Protein AF-A0A2J6PFI2-F1 (afdb_monomer)

Radius of gyration: 14.45 Å; Cα contacts (8 Å, |Δi|>4): 130; chains: 1; bounding box: 32×38×45 Å

Structure (mmCIF, N/CA/C/O backbone):
data_AF-A0A2J6PFI2-F1
#
_entry.id   AF-A0A2J6PFI2-F1
#
loop_
_atom_site.group_PDB
_atom_site.id
_atom_site.type_symbol
_atom_site.label_atom_id
_atom_site.label_alt_id
_atom_site.label_comp_id
_atom_site.label_asym_id
_atom_site.label_entity_id
_atom_site.label_seq_id
_atom_site.pdbx_PDB_ins_code
_atom_site.Cartn_x
_atom_site.Cartn_y
_atom_site.Cartn_z
_atom_site.occupancy
_atom_site.B_iso_or_equiv
_atom_site.auth_seq_id
_atom_site.auth_comp_id
_atom_site.auth_asym_id
_atom_site.auth_atom_id
_atom_site.pdbx_PDB_model_num
ATOM 1 N N . VAL A 1 1 ? -0.901 -16.683 23.517 1.00 45.94 1 VAL A N 1
ATOM 2 C CA . VAL A 1 1 ? -1.342 -15.824 22.390 1.00 45.94 1 VAL A CA 1
ATOM 3 C C . VAL A 1 1 ? -0.096 -15.354 21.666 1.00 45.94 1 VAL A C 1
ATOM 5 O O . VAL A 1 1 ? 0.609 -14.484 22.155 1.00 45.94 1 VAL A O 1
ATOM 8 N N . GLN A 1 2 ? 0.274 -16.071 20.610 1.00 41.72 2 GLN A N 1
ATOM 9 C CA . GLN A 1 2 ? 1.617 -16.053 20.038 1.00 41.72 2 GLN A CA 1
ATOM 10 C C . GLN A 1 2 ? 1.547 -15.394 18.655 1.00 41.72 2 GLN A C 1
ATOM 12 O O . GLN A 1 2 ? 1.011 -15.976 17.724 1.00 41.72 2 GLN A O 1
ATOM 17 N N . GLN A 1 3 ? 2.004 -14.139 18.600 1.00 49.22 3 GLN A N 1
ATOM 18 C CA . GLN A 1 3 ? 2.611 -13.434 17.459 1.00 49.22 3 GLN A CA 1
ATOM 19 C C . GLN A 1 3 ? 2.239 -13.966 16.053 1.00 49.22 3 GLN A C 1
ATOM 21 O O . GLN A 1 3 ? 2.946 -14.812 15.514 1.00 49.22 3 GLN A O 1
ATOM 26 N N . VAL A 1 4 ? 1.174 -13.429 15.439 1.00 49.16 4 VAL A N 1
ATOM 27 C CA . VAL A 1 4 ? 0.755 -13.748 14.048 1.00 49.16 4 VAL A CA 1
ATOM 28 C C . VAL A 1 4 ? 1.162 -12.652 13.040 1.00 49.16 4 VAL A C 1
ATOM 30 O O . VAL A 1 4 ? 0.955 -12.795 11.843 1.00 49.16 4 VAL A O 1
ATOM 33 N N . VAL A 1 5 ? 1.831 -11.574 13.466 1.00 54.47 5 VAL A N 1
ATOM 34 C CA . VAL A 1 5 ? 2.236 -10.468 12.565 1.00 54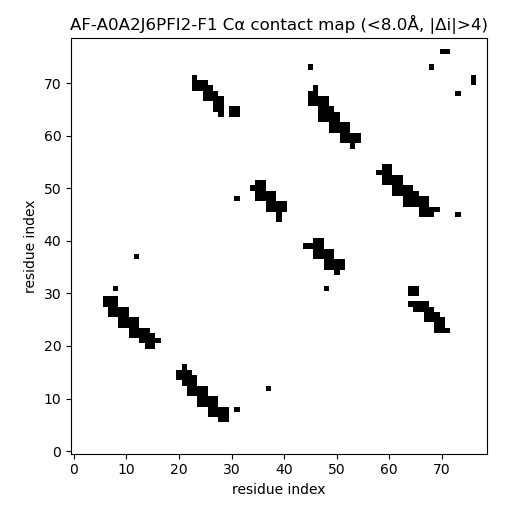.47 5 VAL A CA 1
ATOM 35 C C . VAL A 1 5 ? 3.637 -10.691 11.973 1.00 54.47 5 VAL A C 1
ATOM 37 O O . VAL A 1 5 ? 4.437 -9.768 11.835 1.00 54.47 5 VAL A O 1
ATOM 40 N N . TRP A 1 6 ? 3.992 -11.933 11.641 1.00 53.66 6 TRP A N 1
ATOM 41 C CA . TRP A 1 6 ? 5.260 -12.205 10.960 1.00 53.66 6 TRP A CA 1
ATOM 42 C C . TRP A 1 6 ? 5.095 -11.906 9.471 1.00 53.66 6 TRP A C 1
ATOM 44 O O . TRP A 1 6 ? 4.701 -12.765 8.691 1.00 53.66 6 TRP A O 1
ATOM 54 N N . GLY A 1 7 ? 5.372 -10.657 9.088 1.00 65.50 7 GLY A N 1
ATOM 55 C CA . GLY A 1 7 ? 5.396 -10.238 7.685 1.00 65.50 7 GLY A CA 1
ATOM 56 C C . GLY A 1 7 ? 4.341 -9.209 7.284 1.00 65.50 7 GLY A C 1
ATOM 57 O O . GLY A 1 7 ? 4.035 -9.122 6.101 1.00 65.50 7 GLY A O 1
ATOM 58 N N . GLN A 1 8 ? 3.805 -8.414 8.216 1.00 78.19 8 GLN A N 1
ATOM 59 C CA . GLN A 1 8 ? 3.096 -7.176 7.871 1.00 78.19 8 GLN A CA 1
ATOM 60 C C . GLN A 1 8 ? 3.871 -5.959 8.382 1.00 78.19 8 GLN A C 1
ATOM 62 O O . GLN A 1 8 ? 4.440 -5.970 9.472 1.00 78.19 8 GLN A O 1
ATOM 67 N N . ARG A 1 9 ? 3.913 -4.906 7.569 1.00 88.19 9 ARG A N 1
ATOM 68 C CA . ARG A 1 9 ? 4.510 -3.609 7.873 1.00 88.19 9 ARG A CA 1
ATOM 69 C C . ARG A 1 9 ? 3.391 -2.609 8.135 1.00 88.19 9 ARG A C 1
ATOM 71 O O . ARG A 1 9 ? 2.499 -2.440 7.305 1.00 88.19 9 ARG A O 1
ATOM 78 N N . PHE A 1 10 ? 3.474 -1.937 9.277 1.00 90.44 10 PHE A N 1
ATOM 79 C CA . PHE A 1 10 ? 2.673 -0.756 9.571 1.00 90.44 10 PHE A CA 1
ATOM 80 C C . PHE A 1 10 ? 3.319 0.472 8.927 1.00 90.44 10 PHE A C 1
ATOM 82 O O . PHE A 1 10 ? 4.537 0.646 9.016 1.00 90.44 10 PHE A O 1
ATOM 89 N N . PHE A 1 11 ? 2.524 1.305 8.263 1.00 92.56 11 PHE A N 1
ATOM 90 C CA . PHE A 1 11 ? 2.990 2.539 7.631 1.00 92.56 11 PHE A CA 1
ATOM 91 C C . PHE A 1 11 ? 1.884 3.596 7.607 1.00 92.56 11 PHE A C 1
ATOM 93 O O . PHE A 1 11 ? 0.726 3.312 7.904 1.00 92.56 11 PHE A O 1
ATOM 100 N N . MET A 1 12 ? 2.243 4.829 7.256 1.00 92.62 12 MET A N 1
ATOM 101 C CA . MET A 1 12 ? 1.296 5.935 7.138 1.00 92.62 12 MET A CA 1
ATOM 102 C C . MET A 1 12 ? 1.346 6.545 5.746 1.00 92.62 12 MET A C 1
ATOM 104 O O . MET A 1 12 ? 2.420 6.685 5.155 1.00 92.62 12 MET A O 1
ATOM 108 N N . THR A 1 13 ? 0.186 6.951 5.233 1.00 91.38 13 THR A N 1
ATOM 109 C CA . THR A 1 13 ? 0.138 7.805 4.046 1.00 91.38 13 THR A CA 1
ATOM 110 C C . THR A 1 13 ? 0.575 9.222 4.402 1.00 91.38 13 THR A C 1
ATOM 112 O O . THR A 1 13 ? 0.423 9.694 5.531 1.00 91.38 13 THR A O 1
ATOM 115 N N . ARG A 1 14 ? 1.119 9.939 3.418 1.00 90.31 14 ARG A N 1
ATOM 116 C CA . ARG A 1 14 ? 1.464 11.347 3.597 1.00 90.31 14 ARG A CA 1
ATOM 117 C C . ARG A 1 14 ? 0.186 12.188 3.610 1.00 90.31 14 ARG A C 1
ATOM 119 O O . ARG A 1 14 ? -0.487 12.297 2.585 1.00 90.31 14 ARG A O 1
ATOM 126 N N . GLY A 1 15 ? -0.105 12.816 4.748 1.00 83.88 15 GLY A N 1
ATOM 127 C CA . GLY A 1 15 ? -1.167 13.816 4.855 1.00 83.88 15 GLY A CA 1
ATOM 128 C C . GLY A 1 15 ? -0.922 15.010 3.924 1.00 83.88 15 GLY A C 1
ATOM 129 O O . GLY A 1 15 ? 0.215 15.342 3.576 1.00 83.88 15 GLY A O 1
ATOM 130 N N . ASN A 1 16 ? -1.999 15.669 3.510 1.00 83.50 16 ASN A N 1
ATOM 131 C CA . ASN A 1 16 ? -1.965 16.880 2.705 1.00 83.50 16 ASN A CA 1
ATOM 132 C C . ASN A 1 16 ? -2.746 17.994 3.412 1.00 83.50 16 ASN A C 1
ATOM 134 O O . ASN A 1 16 ? -3.966 18.096 3.270 1.00 83.50 16 ASN A O 1
ATOM 138 N N . VAL A 1 17 ? -2.015 18.851 4.132 1.00 78.56 17 VAL A N 1
ATOM 139 C CA . VAL A 1 17 ? -2.566 19.996 4.879 1.00 78.56 17 VAL A CA 1
ATOM 140 C C . VAL A 1 17 ? -3.345 20.941 3.960 1.00 78.56 17 VAL A C 1
ATOM 142 O O . VAL A 1 17 ? -4.430 21.387 4.313 1.00 78.56 17 VAL A O 1
ATOM 145 N N . ALA A 1 18 ? -2.857 21.179 2.738 1.00 80.00 18 ALA A N 1
ATOM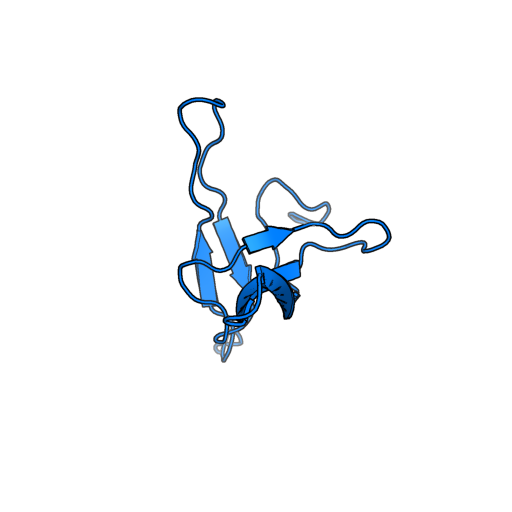 146 C CA . ALA A 1 18 ? -3.519 22.063 1.777 1.00 80.00 18 ALA A CA 1
ATOM 147 C C . ALA A 1 18 ? -4.877 21.526 1.288 1.00 80.00 18 ALA A C 1
ATOM 149 O O . ALA A 1 18 ? -5.722 22.300 0.853 1.00 80.00 18 ALA A O 1
ATOM 150 N N . LYS A 1 19 ? -5.097 20.207 1.354 1.00 82.25 19 LYS A N 1
ATOM 151 C CA . LYS A 1 19 ? -6.372 19.560 1.006 1.00 82.25 19 LYS A CA 1
ATOM 152 C C . LYS A 1 19 ? -7.164 19.100 2.233 1.00 82.25 19 LYS A C 1
ATOM 154 O O . LYS A 1 19 ? -8.095 18.318 2.065 1.00 82.25 19 LYS A O 1
ATOM 159 N N . ASN A 1 20 ? -6.782 19.545 3.434 1.00 81.81 20 ASN A N 1
ATOM 160 C CA . ASN A 1 20 ? -7.355 19.104 4.707 1.00 81.81 20 ASN A CA 1
ATOM 161 C C . ASN A 1 20 ? -7.446 17.567 4.825 1.00 81.81 20 ASN A C 1
ATOM 163 O O . ASN A 1 20 ? -8.455 17.021 5.263 1.00 81.81 20 ASN A O 1
ATOM 167 N N . LYS A 1 21 ? -6.415 16.857 4.346 1.00 84.00 21 LYS A N 1
ATOM 168 C CA . LYS A 1 21 ? -6.329 15.396 4.435 1.00 84.00 21 LYS A CA 1
ATOM 169 C C . LYS A 1 21 ? -5.277 15.013 5.456 1.00 84.00 21 LYS A C 1
ATOM 171 O O . LYS A 1 21 ? -4.094 15.285 5.252 1.00 84.00 21 LYS A O 1
ATOM 176 N N . GLU A 1 22 ? -5.705 14.363 6.522 1.00 87.88 22 GLU A N 1
ATOM 177 C CA . GLU A 1 22 ? -4.798 13.797 7.511 1.00 87.88 22 GLU A CA 1
ATOM 178 C C . GLU A 1 22 ? -4.068 12.570 6.947 1.00 87.88 22 GLU A C 1
ATOM 180 O O . GLU A 1 22 ? -4.444 11.998 5.918 1.00 87.88 22 GLU A O 1
ATOM 185 N N . SER A 1 23 ? -2.965 12.202 7.591 1.00 89.62 23 SER A N 1
ATOM 186 C CA . SER A 1 23 ? -2.264 10.947 7.323 1.00 89.62 23 SER A CA 1
ATOM 187 C C . SER A 1 23 ? -3.103 9.766 7.800 1.00 89.62 23 SER A C 1
ATOM 189 O O . SER A 1 23 ? -3.581 9.780 8.931 1.00 89.62 23 SER A O 1
ATOM 191 N N . LEU A 1 24 ? -3.219 8.729 6.974 1.00 91.06 24 LEU A N 1
ATOM 192 C CA . LEU A 1 24 ? -3.980 7.521 7.297 1.00 91.06 24 LEU A CA 1
ATOM 193 C C . LEU A 1 24 ? -3.045 6.381 7.690 1.00 91.06 24 LEU A C 1
ATOM 195 O O . LEU A 1 24 ? -1.984 6.206 7.083 1.00 91.06 24 LEU A O 1
ATOM 199 N N . PHE A 1 25 ? -3.459 5.587 8.674 1.00 91.94 25 PHE A N 1
ATOM 200 C CA . PHE A 1 25 ? -2.728 4.402 9.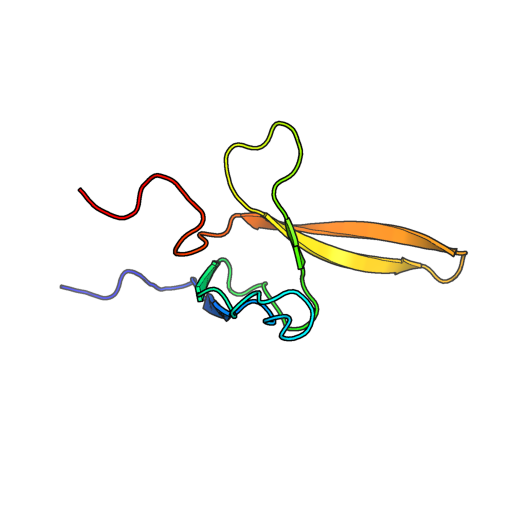113 1.00 91.94 25 PHE A CA 1
ATOM 201 C C . PHE A 1 25 ? -3.008 3.216 8.198 1.00 91.94 25 PHE A C 1
ATOM 203 O O . PHE A 1 25 ? -4.152 2.969 7.822 1.00 91.94 25 PHE A O 1
ATOM 210 N N . CYS A 1 26 ? -1.958 2.480 7.848 1.00 91.81 26 CYS A N 1
ATOM 211 C CA . CYS A 1 26 ? -2.032 1.379 6.903 1.00 91.81 26 CYS A CA 1
ATOM 212 C C . CYS A 1 26 ? -1.281 0.142 7.406 1.00 91.81 26 CYS A C 1
ATOM 214 O O . CYS A 1 26 ? -0.259 0.243 8.091 1.00 91.81 26 CYS A O 1
ATOM 216 N N . LEU A 1 27 ? -1.760 -1.031 6.994 1.00 91.44 27 LEU A N 1
ATOM 217 C CA . LEU A 1 27 ? -1.099 -2.322 7.183 1.00 91.44 27 LEU A CA 1
ATOM 218 C C . LEU A 1 27 ? -0.904 -2.982 5.819 1.00 91.44 27 LEU A C 1
ATOM 220 O O . LEU A 1 27 ? -1.853 -3.115 5.048 1.00 91.44 27 LEU A O 1
ATOM 224 N N . GLY A 1 28 ? 0.320 -3.399 5.505 1.00 90.50 28 GLY A N 1
ATOM 225 C CA . GLY A 1 28 ? 0.629 -4.010 4.210 1.00 90.50 28 GLY A CA 1
ATOM 226 C C . GLY A 1 28 ? 1.867 -4.895 4.238 1.00 90.50 28 GLY A C 1
ATOM 227 O O . GLY A 1 28 ? 2.396 -5.220 5.297 1.00 90.50 28 GLY A O 1
ATOM 228 N N . SER A 1 29 ? 2.335 -5.306 3.062 1.00 90.56 29 SER A N 1
ATOM 229 C CA . SER A 1 29 ? 3.505 -6.180 2.917 1.00 90.56 29 SER A CA 1
ATOM 230 C C . SER A 1 29 ? 4.813 -5.503 3.380 1.00 90.56 29 SER A C 1
ATOM 232 O O . SER A 1 29 ? 4.961 -4.285 3.261 1.00 90.56 29 SER A O 1
ATOM 234 N N . PRO A 1 30 ? 5.834 -6.253 3.839 1.00 90.56 30 PRO A N 1
ATOM 235 C CA . PRO A 1 30 ? 7.175 -5.730 4.122 1.00 90.56 30 PRO A CA 1
ATOM 236 C C . PRO A 1 30 ? 7.853 -5.092 2.903 1.00 90.56 30 PRO A C 1
ATOM 238 O O . PRO A 1 30 ? 8.816 -4.341 3.063 1.00 90.56 30 PRO A O 1
ATOM 241 N N . SER A 1 31 ? 7.359 -5.370 1.694 1.00 91.06 31 SER A N 1
ATOM 242 C CA . SER A 1 31 ? 7.853 -4.797 0.440 1.00 91.06 31 SER A CA 1
ATOM 243 C C . SER A 1 31 ? 7.482 -3.321 0.234 1.00 91.06 31 SER A C 1
ATOM 245 O O . SER A 1 31 ? 8.079 -2.677 -0.638 1.00 91.06 31 SER A O 1
ATOM 247 N N . VAL A 1 32 ? 6.537 -2.790 1.023 1.00 93.00 32 VAL A N 1
ATOM 248 C CA . VAL A 1 32 ? 6.094 -1.386 0.985 1.00 93.00 32 VAL A CA 1
ATOM 249 C C . VAL A 1 32 ? 7.202 -0.465 1.485 1.00 93.00 32 VAL A C 1
ATOM 251 O O . VAL A 1 32 ? 7.808 -0.725 2.523 1.00 93.00 32 VAL A O 1
ATOM 254 N N . ARG A 1 33 ? 7.486 0.620 0.767 1.00 93.44 33 ARG A N 1
ATOM 255 C CA . ARG A 1 33 ? 8.576 1.567 1.052 1.00 93.44 33 ARG A CA 1
ATOM 256 C C . ARG A 1 33 ? 8.098 3.010 0.906 1.00 93.44 33 ARG A C 1
ATOM 258 O O . ARG A 1 33 ? 7.059 3.282 0.313 1.00 93.44 33 ARG A O 1
ATOM 265 N N . GLU A 1 34 ? 8.877 3.944 1.443 1.00 92.31 34 GLU A N 1
ATOM 266 C CA . GLU A 1 34 ? 8.622 5.370 1.236 1.00 92.31 34 GLU A CA 1
ATOM 267 C C . GLU A 1 34 ? 8.629 5.717 -0.258 1.00 92.31 34 GLU A C 1
ATOM 269 O O . GLU A 1 34 ? 9.466 5.234 -1.021 1.00 92.31 34 GLU A O 1
ATOM 274 N N . GLY A 1 35 ? 7.675 6.553 -0.671 1.00 91.31 35 GLY A N 1
ATOM 275 C CA . GLY A 1 35 ? 7.451 6.898 -2.077 1.00 91.31 35 GLY A CA 1
ATOM 276 C C . GLY A 1 35 ? 6.462 5.982 -2.803 1.00 91.31 35 GLY A C 1
ATOM 277 O O . GLY A 1 35 ? 6.002 6.353 -3.884 1.00 91.31 35 GLY A O 1
ATOM 278 N N . ASP A 1 36 ? 6.080 4.847 -2.210 1.00 94.75 36 ASP A N 1
ATOM 279 C CA . ASP A 1 36 ? 4.966 4.047 -2.715 1.00 94.75 36 ASP A CA 1
ATOM 280 C C . ASP A 1 36 ? 3.631 4.784 -2.528 1.00 94.75 36 ASP A C 1
ATOM 282 O O . ASP A 1 36 ? 3.451 5.608 -1.626 1.00 94.75 36 ASP A O 1
ATOM 286 N N . MET A 1 37 ? 2.681 4.485 -3.407 1.00 92.75 37 MET A N 1
ATOM 287 C CA . MET A 1 37 ? 1.373 5.122 -3.466 1.00 92.75 37 MET A CA 1
ATOM 288 C C . MET A 1 37 ? 0.286 4.119 -3.109 1.00 92.75 37 MET A C 1
ATOM 290 O O . MET A 1 37 ? 0.240 3.031 -3.671 1.00 92.75 37 MET A O 1
ATOM 294 N N . VAL A 1 38 ? -0.629 4.507 -2.224 1.00 92.94 38 VAL A N 1
ATOM 295 C CA . VAL A 1 38 ? -1.853 3.741 -1.971 1.00 92.94 38 VA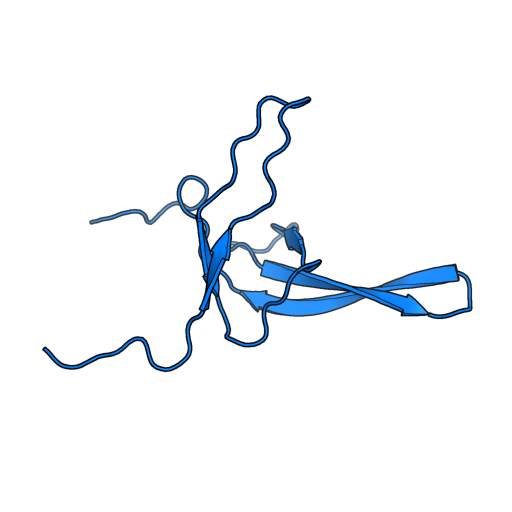L A CA 1
ATOM 296 C C . VAL A 1 38 ? -2.929 4.214 -2.941 1.00 92.94 38 VAL A C 1
ATOM 298 O O . VAL A 1 38 ? -3.190 5.415 -3.048 1.00 92.94 38 VAL A O 1
ATOM 301 N N . CYS A 1 39 ? -3.536 3.287 -3.673 1.00 91.62 39 CYS A N 1
ATOM 302 C CA . CYS A 1 39 ? -4.555 3.570 -4.677 1.00 91.62 39 CYS A CA 1
ATOM 303 C C . CYS A 1 39 ? -5.682 2.540 -4.598 1.00 91.62 39 CYS A C 1
ATOM 305 O O . CYS A 1 39 ? -5.437 1.360 -4.376 1.00 91.62 39 CYS A O 1
ATOM 307 N N . ILE A 1 40 ? -6.918 2.977 -4.836 1.00 89.88 40 ILE A N 1
ATOM 308 C CA . ILE A 1 40 ? -8.038 2.076 -5.124 1.00 89.88 40 ILE A CA 1
ATOM 309 C C . ILE A 1 40 ? -8.197 2.082 -6.640 1.00 89.88 40 ILE A C 1
ATOM 311 O O . ILE A 1 40 ? -8.571 3.099 -7.227 1.00 89.88 40 ILE A O 1
ATOM 315 N N . ILE A 1 41 ? -7.825 0.977 -7.283 1.00 89.12 41 ILE A N 1
ATOM 316 C CA . ILE A 1 41 ? -7.973 0.829 -8.732 1.00 89.12 41 ILE A CA 1
ATOM 317 C C . ILE A 1 41 ? -9.455 0.609 -9.035 1.00 89.12 41 ILE A C 1
ATOM 319 O O . ILE A 1 41 ? -10.140 -0.123 -8.324 1.00 89.12 41 ILE A O 1
ATOM 323 N N . PHE A 1 42 ? -9.959 1.238 -10.095 1.00 87.56 42 PHE A N 1
ATOM 324 C CA . PHE A 1 42 ? -11.337 1.036 -10.529 1.00 87.56 42 PHE A CA 1
ATOM 325 C C . PHE A 1 42 ? -11.599 -0.452 -10.809 1.00 87.56 42 PHE A C 1
ATOM 327 O O . PHE A 1 42 ? -10.926 -1.056 -11.641 1.00 87.56 42 PHE A O 1
ATOM 334 N N . GLY A 1 43 ? -12.568 -1.033 -10.098 1.00 86.94 43 GLY A N 1
ATOM 335 C CA . GLY A 1 43 ? -12.892 -2.461 -10.161 1.00 86.94 43 GLY A CA 1
ATOM 336 C C . GLY A 1 43 ? -12.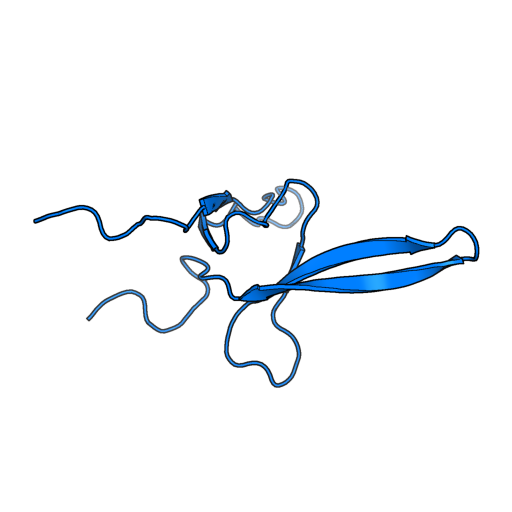217 -3.329 -9.090 1.00 86.94 43 GLY A C 1
ATOM 337 O O . GLY A 1 43 ? -12.617 -4.478 -8.927 1.00 86.94 43 GLY A O 1
ATOM 338 N N . CYS A 1 44 ? -11.257 -2.803 -8.324 1.00 86.19 44 CYS A N 1
ATOM 339 C CA . CYS A 1 44 ? -10.732 -3.468 -7.131 1.00 86.19 44 CYS A CA 1
ATOM 340 C C . CYS A 1 44 ? -11.583 -3.114 -5.905 1.00 86.19 44 CYS A C 1
ATOM 342 O O . CYS A 1 44 ? -11.959 -1.959 -5.712 1.00 86.19 44 CYS A O 1
ATOM 344 N N . SER A 1 45 ? -11.856 -4.104 -5.056 1.00 86.06 45 SER A N 1
ATOM 345 C CA . SER A 1 45 ? -12.612 -3.927 -3.809 1.00 86.06 45 SER A CA 1
ATOM 346 C C . SER A 1 45 ? -11.752 -3.462 -2.632 1.00 86.06 45 SER A C 1
ATOM 348 O O . SER A 1 45 ? -12.292 -3.069 -1.603 1.00 86.06 45 SER A O 1
ATOM 350 N N . VAL A 1 46 ? -10.424 -3.524 -2.764 1.00 89.06 46 VAL A N 1
ATOM 351 C CA . VAL A 1 46 ? -9.470 -3.206 -1.697 1.00 89.06 46 VA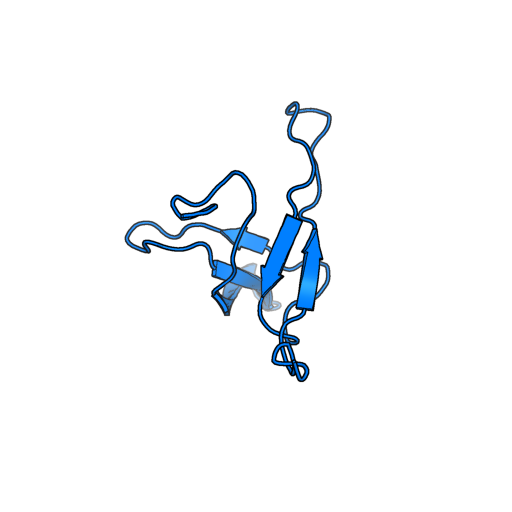L A CA 1
ATOM 352 C C . VAL A 1 46 ? -8.401 -2.219 -2.179 1.00 89.06 46 VAL A C 1
ATOM 354 O O . VAL A 1 46 ? -8.069 -2.202 -3.370 1.00 89.06 46 VAL A O 1
ATOM 357 N N . PRO A 1 47 ? -7.840 -1.392 -1.280 1.00 92.19 47 PRO A N 1
ATOM 358 C CA . PRO A 1 47 ? -6.677 -0.571 -1.572 1.00 92.19 47 PRO A CA 1
ATOM 359 C C . PRO A 1 47 ? -5.453 -1.422 -1.911 1.00 92.19 47 PRO A C 1
ATOM 361 O O . PRO A 1 47 ? -5.191 -2.468 -1.311 1.00 92.19 47 PRO A O 1
ATOM 364 N N . VAL A 1 48 ? -4.664 -0.921 -2.853 1.00 94.12 48 VAL A N 1
ATOM 365 C CA . VAL A 1 48 ? -3.412 -1.531 -3.293 1.00 94.12 48 VAL A CA 1
ATOM 366 C C . VAL A 1 48 ? -2.269 -0.531 -3.213 1.00 94.12 48 VAL A C 1
ATOM 368 O O . VAL A 1 48 ? -2.458 0.679 -3.346 1.00 94.12 48 VAL A O 1
ATOM 371 N N . VAL A 1 49 ? -1.063 -1.046 -3.015 1.00 95.00 49 VAL A N 1
ATOM 372 C CA . VAL A 1 49 ? 0.180 -0.285 -3.019 1.00 95.00 49 VAL A CA 1
ATOM 373 C C . VAL A 1 49 ? 0.828 -0.403 -4.393 1.00 95.00 49 VAL A C 1
ATOM 375 O O . VAL A 1 49 ? 1.127 -1.503 -4.862 1.00 95.00 49 VAL A O 1
ATOM 378 N N . LEU A 1 50 ? 1.064 0.742 -5.027 1.00 95.19 50 LEU A N 1
ATOM 379 C CA . LEU A 1 50 ? 1.711 0.878 -6.325 1.00 95.19 50 LEU A CA 1
ATOM 380 C C . LEU A 1 50 ? 3.027 1.641 -6.193 1.00 95.19 50 LEU A C 1
ATOM 382 O O . LEU A 1 50 ? 3.108 2.649 -5.490 1.00 95.19 50 LEU A O 1
ATOM 386 N N . ARG A 1 51 ? 4.046 1.215 -6.936 1.00 94.81 51 ARG A N 1
ATOM 387 C CA . ARG A 1 51 ? 5.325 1.920 -7.040 1.00 94.81 51 ARG A CA 1
ATOM 388 C C . ARG A 1 51 ? 5.487 2.518 -8.424 1.00 94.81 51 ARG A C 1
ATOM 390 O O . ARG A 1 51 ? 5.383 1.816 -9.425 1.00 94.81 51 ARG A O 1
ATOM 397 N N . LYS A 1 52 ? 5.779 3.817 -8.489 1.00 92.06 52 LYS A N 1
ATOM 398 C CA . LYS A 1 52 ? 6.092 4.483 -9.755 1.00 92.06 52 LYS A CA 1
ATOM 399 C C . LYS A 1 52 ? 7.486 4.072 -10.227 1.00 92.06 52 LYS A C 1
ATOM 401 O O . LYS A 1 52 ? 8.465 4.273 -9.513 1.00 92.06 52 LYS A O 1
ATOM 406 N N . VAL A 1 53 ? 7.575 3.579 -11.457 1.00 90.19 53 VAL A N 1
ATOM 407 C CA . VAL A 1 53 ? 8.833 3.264 -12.135 1.00 90.19 53 VAL A CA 1
ATOM 408 C C . VAL A 1 53 ? 9.044 4.277 -13.253 1.00 90.19 53 VAL A C 1
ATOM 410 O O . VAL A 1 53 ? 8.239 4.394 -14.180 1.00 90.19 53 VAL A O 1
ATOM 413 N N . SER A 1 54 ? 10.125 5.049 -13.149 1.00 83.38 54 SER A N 1
ATOM 414 C CA . SER A 1 54 ? 10.543 5.971 -14.203 1.00 83.38 54 SER A CA 1
ATOM 415 C C . SER A 1 54 ? 11.504 5.247 -15.134 1.00 83.38 54 SER A C 1
ATOM 417 O O . SER A 1 54 ? 12.647 4.997 -14.760 1.00 83.38 54 SER A O 1
ATOM 419 N N . THR A 1 55 ? 11.064 4.924 -16.348 1.00 78.88 55 THR A N 1
ATOM 420 C CA . THR A 1 55 ? 11.992 4.501 -17.404 1.00 78.88 55 THR A CA 1
ATOM 421 C C . THR A 1 55 ? 12.519 5.742 -18.122 1.00 78.88 55 THR A C 1
ATOM 423 O O . THR A 1 55 ? 11.777 6.700 -18.338 1.00 78.88 55 THR A O 1
ATOM 426 N N . GLY A 1 56 ? 13.809 5.765 -18.470 1.00 71.81 56 GLY A N 1
ATOM 427 C CA . GLY A 1 56 ? 14.500 6.936 -19.041 1.00 71.81 56 GLY A CA 1
ATOM 428 C C . GLY A 1 56 ? 13.970 7.451 -20.392 1.00 71.81 56 GLY A C 1
ATOM 429 O O . GLY A 1 56 ? 14.581 8.342 -20.967 1.00 71.81 56 GLY A O 1
ATOM 430 N N . GLY A 1 57 ? 12.855 6.913 -20.900 1.00 75.50 57 GLY A N 1
ATOM 431 C CA . GLY A 1 57 ? 12.226 7.270 -22.176 1.00 75.50 57 GLY A CA 1
ATOM 432 C C . GLY A 1 57 ? 10.891 8.018 -22.062 1.00 75.50 57 GLY A C 1
ATOM 433 O O . GLY A 1 57 ? 10.139 8.038 -23.028 1.00 75.50 57 GLY A O 1
ATOM 434 N N . GLY A 1 58 ? 10.549 8.588 -20.901 1.00 75.38 58 GLY A N 1
ATOM 435 C CA . GLY A 1 58 ? 9.313 9.370 -20.716 1.00 75.38 58 GLY A CA 1
ATOM 436 C C . GLY A 1 58 ? 8.054 8.545 -20.414 1.00 75.38 58 GLY A C 1
ATOM 437 O O . GLY A 1 58 ? 7.037 9.112 -20.017 1.00 75.38 58 GLY A O 1
ATOM 438 N N . ASN A 1 59 ? 8.128 7.215 -20.505 1.00 79.69 59 ASN A N 1
ATOM 439 C CA . ASN A 1 59 ? 7.040 6.326 -20.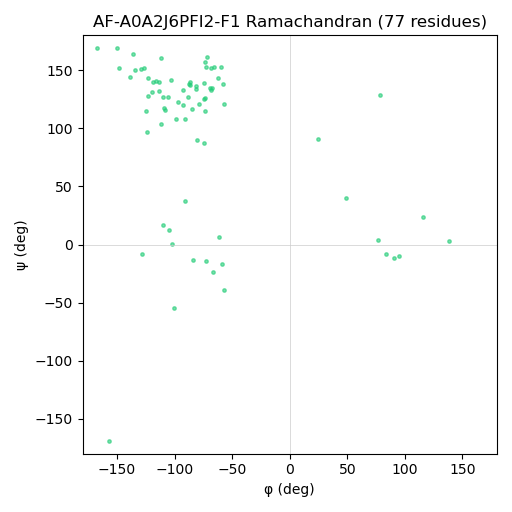108 1.00 79.69 59 ASN A CA 1
ATOM 440 C C . ASN A 1 59 ? 7.099 6.048 -18.599 1.00 79.69 59 ASN A C 1
ATOM 442 O O . ASN A 1 59 ? 8.054 5.455 -18.083 1.00 79.69 59 ASN A O 1
ATOM 446 N N . SER A 1 60 ? 6.060 6.474 -17.880 1.00 83.50 60 SER A N 1
ATOM 447 C CA . SER A 1 60 ? 5.854 6.109 -16.479 1.00 83.50 60 SER A CA 1
ATOM 448 C C . SER A 1 60 ? 4.978 4.866 -16.388 1.00 83.50 60 SER A C 1
ATOM 450 O O . SER A 1 60 ? 3.822 4.900 -16.812 1.00 83.50 60 SER A O 1
ATOM 452 N N . HIS A 1 61 ? 5.510 3.806 -15.789 1.00 89.81 61 HIS A N 1
ATOM 453 C CA . HIS A 1 61 ? 4.751 2.605 -15.452 1.00 89.81 61 HIS A CA 1
ATOM 454 C C . HIS A 1 61 ? 4.627 2.482 -13.933 1.00 89.81 61 HIS A C 1
ATOM 456 O O . HIS A 1 61 ? 5.380 3.109 -13.182 1.00 89.81 61 HIS A O 1
ATOM 462 N N . PHE A 1 62 ? 3.656 1.694 -13.482 1.00 92.75 62 PHE A N 1
ATOM 463 C CA . PHE A 1 62 ? 3.447 1.412 -12.068 1.00 92.75 62 PHE A CA 1
ATOM 464 C C . PHE A 1 62 ? 3.577 -0.086 -11.832 1.00 92.75 62 PHE A C 1
ATOM 466 O O . PHE A 1 62 ? 2.975 -0.883 -12.548 1.00 92.75 62 PHE A O 1
ATOM 473 N N . GLU A 1 63 ? 4.356 -0.452 -10.825 1.00 94.00 63 GLU A N 1
ATOM 474 C CA . GLU A 1 63 ? 4.454 -1.820 -10.334 1.00 94.00 63 GLU A CA 1
ATOM 475 C C . GLU A 1 63 ? 3.457 -2.025 -9.199 1.00 94.00 63 GLU A C 1
ATOM 477 O O . GLU A 1 63 ? 3.376 -1.213 -8.275 1.00 94.00 63 GLU A O 1
ATOM 482 N N . PHE A 1 64 ? 2.714 -3.127 -9.257 1.00 94.25 64 PHE A N 1
ATOM 483 C CA . PHE A 1 64 ? 1.905 -3.587 -8.139 1.00 94.25 64 PHE A CA 1
ATOM 484 C C . PHE A 1 64 ? 2.809 -4.206 -7.070 1.00 94.25 64 PHE A C 1
ATOM 486 O O . PHE A 1 64 ? 3.580 -5.118 -7.363 1.00 94.25 64 PHE A O 1
ATOM 493 N N . ILE A 1 65 ? 2.714 -3.711 -5.835 1.00 94.75 65 ILE A N 1
ATOM 494 C CA . ILE A 1 65 ? 3.537 -4.177 -4.714 1.00 94.75 65 ILE A CA 1
ATOM 495 C C . ILE A 1 65 ? 2.756 -5.148 -3.832 1.00 94.75 65 ILE A C 1
ATOM 497 O O . ILE A 1 65 ? 3.232 -6.251 -3.561 1.00 94.75 65 ILE A O 1
ATOM 501 N N . SER A 1 66 ? 1.583 -4.734 -3.351 1.00 92.06 66 SER A N 1
ATOM 502 C CA . SER A 1 66 ? 0.708 -5.572 -2.530 1.00 92.06 66 SER A CA 1
ATOM 503 C C . SER A 1 66 ? -0.679 -4.959 -2.381 1.00 92.06 66 SER A C 1
ATOM 505 O O . SER A 1 66 ? -0.885 -3.780 -2.653 1.00 92.06 66 SER A O 1
ATOM 507 N N . GLU A 1 67 ? -1.611 -5.733 -1.844 1.00 92.00 67 GLU A N 1
ATOM 508 C CA . GLU A 1 67 ? -2.815 -5.199 -1.205 1.00 92.00 67 GLU A CA 1
ATOM 509 C C . GLU A 1 67 ? -2.448 -4.582 0.157 1.00 92.00 67 GLU A C 1
ATOM 511 O O . GLU A 1 67 ? -1.400 -4.905 0.739 1.00 92.00 67 GLU A O 1
ATOM 516 N N . CYS A 1 68 ? -3.271 -3.664 0.660 1.00 91.75 68 CYS A N 1
ATOM 517 C CA . CYS A 1 68 ? -3.103 -3.100 1.997 1.00 91.75 68 CYS A CA 1
ATOM 518 C C . CYS A 1 68 ? -4.442 -2.738 2.638 1.00 91.75 68 CYS A C 1
ATOM 520 O O . CYS A 1 68 ? -5.390 -2.358 1.954 1.00 91.75 68 CYS A O 1
ATOM 522 N N . TYR A 1 69 ? -4.477 -2.784 3.966 1.00 90.62 69 TYR A N 1
ATOM 523 C CA . TYR A 1 69 ? -5.562 -2.219 4.755 1.00 90.62 69 TYR A CA 1
ATOM 524 C C . TYR A 1 69 ? -5.295 -0.741 5.043 1.00 90.62 69 TYR A C 1
ATOM 526 O O . TYR A 1 69 ? -4.165 -0.387 5.388 1.00 90.62 69 TYR A O 1
ATOM 534 N N . VAL A 1 70 ? -6.323 0.103 4.932 1.00 91.12 70 VAL A N 1
ATOM 535 C CA . VAL A 1 70 ? -6.255 1.540 5.239 1.00 91.12 70 VAL A CA 1
ATOM 536 C 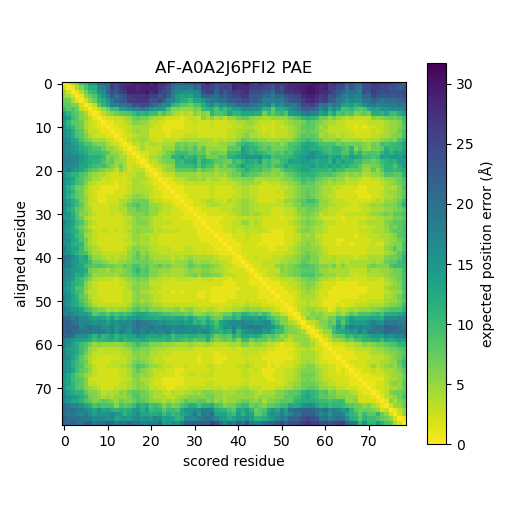C . VAL A 1 70 ? -7.332 1.883 6.256 1.00 91.12 70 VAL A C 1
ATOM 538 O O . VAL A 1 70 ? -8.520 1.819 5.944 1.00 91.12 70 VAL A O 1
ATOM 541 N N . HIS A 1 71 ? -6.898 2.285 7.448 1.00 88.88 71 HIS A N 1
ATOM 542 C CA . HIS A 1 71 ? -7.787 2.669 8.535 1.00 88.88 71 HIS A CA 1
ATOM 543 C C . HIS A 1 71 ? -8.551 3.961 8.202 1.00 88.88 71 HIS A C 1
ATOM 545 O O . HIS A 1 71 ? -7.960 4.931 7.720 1.00 88.88 71 HIS A O 1
ATOM 551 N N . GLY A 1 72 ? -9.853 3.979 8.469 1.00 84.06 72 GLY A N 1
ATOM 552 C CA . GLY A 1 72 ? -10.805 5.029 8.124 1.00 84.06 72 GLY A CA 1
ATOM 553 C C . GLY A 1 72 ? -11.238 5.055 6.653 1.00 84.06 72 GLY A C 1
ATOM 554 O O . GLY A 1 72 ? -11.947 5.981 6.263 1.00 84.06 72 GLY A O 1
ATOM 555 N N . MET A 1 73 ? -10.803 4.101 5.817 1.00 83.00 73 MET A N 1
ATOM 556 C CA . MET A 1 73 ? -11.110 4.073 4.373 1.00 83.00 73 MET A CA 1
ATOM 557 C C . MET A 1 73 ? -11.682 2.748 3.860 1.00 83.00 73 MET A C 1
ATOM 559 O O . MET A 1 73 ? -12.079 2.692 2.695 1.00 83.00 73 MET A O 1
ATOM 563 N N . MET A 1 74 ? -11.708 1.693 4.673 1.00 78.75 74 MET A N 1
ATOM 564 C CA . MET A 1 74 ? -12.237 0.387 4.278 1.00 78.75 74 MET A CA 1
ATOM 565 C C . MET A 1 74 ? -13.417 -0.016 5.157 1.00 78.75 74 MET A C 1
ATOM 567 O O . MET A 1 74 ? -13.370 0.148 6.370 1.00 78.75 74 MET A O 1
ATOM 571 N N . ASP A 1 75 ? -14.447 -0.608 4.553 1.00 68.12 75 ASP A N 1
ATOM 5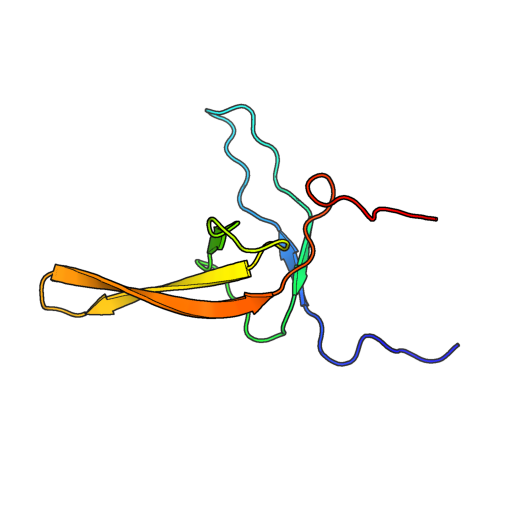72 C CA . ASP A 1 75 ? -15.551 -1.216 5.294 1.00 68.12 75 ASP A CA 1
ATOM 573 C C . ASP A 1 75 ? -15.109 -2.594 5.816 1.00 68.12 75 ASP A C 1
ATOM 575 O O . ASP A 1 75 ? -14.698 -3.465 5.048 1.00 68.12 75 ASP A O 1
ATOM 579 N N . GLY A 1 76 ? -15.142 -2.778 7.137 1.00 65.44 76 GLY A N 1
ATOM 580 C CA . GLY A 1 76 ? -14.569 -3.944 7.828 1.00 65.44 76 GLY A CA 1
ATOM 581 C C . GLY A 1 76 ? -13.832 -3.601 9.126 1.00 65.44 76 GLY A C 1
ATOM 582 O O . GLY A 1 76 ? -13.261 -4.487 9.765 1.00 65.44 76 GLY A O 1
ATOM 583 N N . GLU A 1 77 ? -13.836 -2.326 9.524 1.00 64.12 77 GLU A N 1
ATOM 584 C CA . GLU A 1 77 ? -13.254 -1.864 10.783 1.00 64.12 77 GLU A CA 1
ATOM 585 C C . GLU A 1 77 ? -14.165 -2.274 11.953 1.00 64.12 77 GLU A C 1
ATOM 587 O O . GLU A 1 77 ? -15.041 -1.529 12.379 1.00 64.12 77 GLU A O 1
ATOM 592 N N . ALA A 1 78 ? -13.927 -3.492 12.441 1.00 63.28 78 ALA A N 1
ATOM 593 C CA . ALA A 1 78 ? -14.572 -4.178 13.565 1.00 63.28 78 ALA A CA 1
ATOM 594 C C . ALA A 1 78 ? -15.969 -4.804 13.328 1.00 63.28 78 ALA A C 1
ATOM 596 O O . ALA A 1 78 ? -16.922 -4.163 12.887 1.00 63.28 78 ALA A O 1
ATOM 597 N N . LEU A 1 79 ? -16.051 -6.085 13.718 1.00 46.25 79 LEU A N 1
ATOM 598 C CA . LEU A 1 79 ? -17.188 -6.741 14.376 1.00 46.25 79 LEU A CA 1
ATOM 599 C C . LEU A 1 79 ? -16.860 -6.841 15.871 1.00 46.25 79 LEU A C 1
ATOM 601 O O . LEU A 1 79 ? -15.662 -7.063 16.174 1.00 46.25 79 LEU A O 1
#

InterPro domains:
  IPR052895 Heterokaryon Regulation/Transcriptional Modulator [PTHR24148] (4-78)

Nearest PDB structures (foldseek):
  6in9-assembly2_B  TM=2.812E-01  e=2.084E-01  Pseudomonas aeruginosa PAO1
  6in9-assembly1_A  TM=2.819E-01  e=3.449E-01  Pseudomonas aeruginosa PAO1
  7jtk-assembly1_B  TM=3.750E-01  e=2.591E+00  Chlamydomonas reinhardtii
  1f0c-assembly1_A  TM=3.698E-01  e=4.536E+00  Cowpox virus
  1c8o-assembly1_A  TM=3.488E-01  e=5.675E+00  Cowpox virus

Organism: NCBI:txid2082293

Secondary structure (DSSP, 8-state):
-----TT-EEEE---BGGGTBPPPEEEE-TT--TT-EEE--TT-SS-EEEEEEE-TTS-EEEEEEEEEEETTTSTTS--

Sequence (79 aa):
VQQVVWGQRFFMTRGNVAKNKESLFCLGSPSVREGDMVCIIFGCSVPVVLRKVSTGGGNSHFEFISECYVHGMMDGEAL

Solvent-accessible surface area (backbone atoms only — not comparable to full-atom values): 5141 Å² total; per-residue (Å²): 140,80,86,83,70,85,67,59,31,79,50,68,50,85,49,38,76,94,73,75,36,75,58,38,49,32,43,28,42,69,85,68,56,93,84,50,40,81,44,69,52,92,92,51,95,58,40,28,35,34,36,80,43,82,48,100,80,81,55,76,48,70,45,84,74,41,62,38,51,45,60,97,76,55,95,78,83,74,132

pLDDT: mean 83.39, std 13.28, range [41.72, 95.19]

Mean predicted aligned error: 7.37 Å

Foldseek 3Di:
DDDPPPFKDKDWDDADVVVPGDIWIKIWGPQDDPQWDWDDPVPRLFIWTWHWDDDPPPDIDIDTRTTMDTPPPHDPPDD